Protein AF-A0A246TWU0-F1 (afdb_monomer)

Nearest PDB structures (foldseek):
  4bgz-assembly1_F  TM=2.572E-01  e=3.171E+0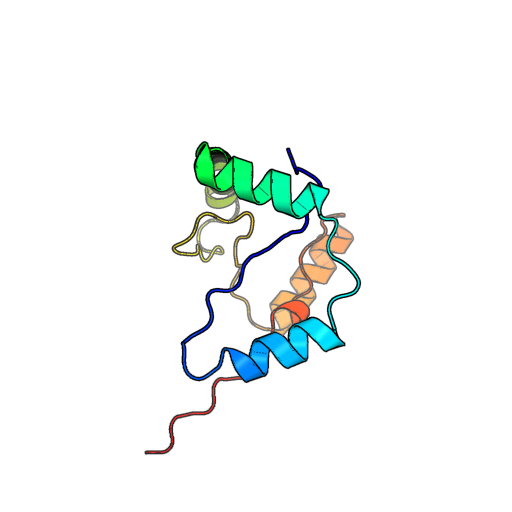0  Influenza A virus (A/turkey/Turkey/1/2005(H5N1))
  4k67-assembly1_B  TM=2.333E-01  e=8.938E+00  Influenza A virus (A/Indonesia/5/2005(H5N1))

Structure (mmCIF, N/CA/C/O backbone):
data_AF-A0A246TWU0-F1
#
_entry.id   AF-A0A246TWU0-F1
#
loop_
_atom_site.group_PDB
_atom_site.id
_atom_site.type_symbol
_atom_site.label_atom_id
_atom_site.label_alt_id
_atom_site.label_comp_id
_atom_site.label_asym_id
_atom_site.label_entity_id
_atom_site.label_seq_id
_atom_site.pdbx_PDB_ins_code
_atom_site.Cartn_x
_atom_site.Cartn_y
_atom_site.Cartn_z
_atom_site.occupancy
_atom_site.B_iso_or_equiv
_atom_site.auth_seq_id
_atom_site.auth_comp_id
_atom_site.auth_asym_id
_atom_site.auth_atom_id
_atom_site.pdbx_PDB_model_num
ATOM 1 N N . MET A 1 1 ? 9.087 11.235 4.447 1.00 40.75 1 MET A N 1
ATOM 2 C CA . MET A 1 1 ? 9.605 12.092 3.358 1.00 40.75 1 MET A CA 1
ATOM 3 C C . MET A 1 1 ? 9.167 11.435 2.060 1.00 40.75 1 MET A C 1
ATOM 5 O O . MET A 1 1 ? 9.682 10.376 1.749 1.00 40.75 1 MET A O 1
ATOM 9 N N . ASN 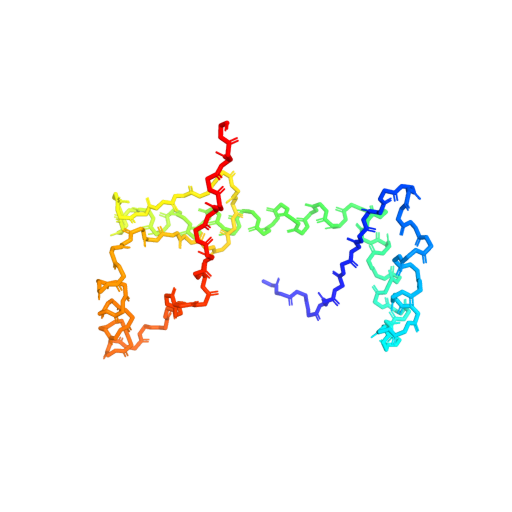A 1 2 ? 8.123 11.942 1.402 1.00 43.34 2 ASN A N 1
ATOM 10 C CA . ASN A 1 2 ? 7.654 11.367 0.140 1.00 43.34 2 ASN A CA 1
ATOM 11 C C . ASN A 1 2 ? 8.316 12.159 -0.993 1.00 43.34 2 ASN A C 1
ATOM 13 O O . ASN A 1 2 ? 7.888 13.294 -1.225 1.00 43.34 2 ASN A O 1
ATOM 17 N N . PRO A 1 3 ? 9.382 11.663 -1.645 1.00 55.19 3 PRO A N 1
ATOM 18 C CA . PRO A 1 3 ? 9.814 12.287 -2.881 1.00 55.19 3 PRO A CA 1
ATOM 19 C C . PRO A 1 3 ? 8.629 12.185 -3.845 1.00 55.19 3 PRO A C 1
ATOM 21 O O . PRO A 1 3 ? 8.158 11.092 -4.130 1.00 55.19 3 PRO A O 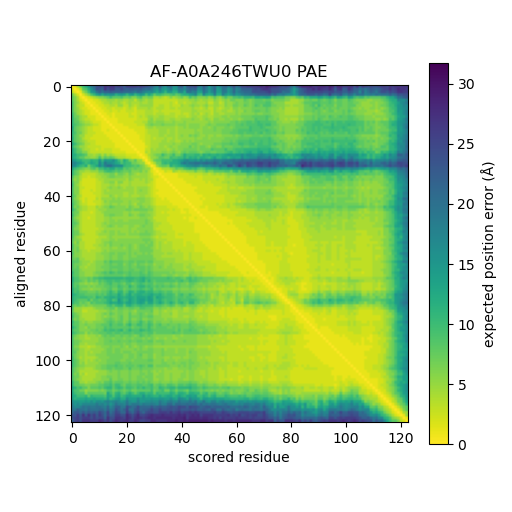1
ATOM 24 N N . ALA A 1 4 ? 8.109 13.317 -4.322 1.00 67.19 4 ALA A N 1
ATOM 25 C CA . ALA A 1 4 ? 6.932 13.391 -5.198 1.00 67.19 4 ALA A CA 1
ATOM 26 C C . ALA A 1 4 ? 7.140 12.746 -6.594 1.00 67.19 4 ALA A C 1
ATOM 28 O O . ALA A 1 4 ? 6.399 13.028 -7.536 1.00 67.19 4 ALA A O 1
ATOM 29 N N . LEU A 1 5 ? 8.155 11.891 -6.732 1.00 77.69 5 LEU A N 1
ATOM 30 C CA . LEU A 1 5 ? 8.533 11.173 -7.929 1.00 77.69 5 LEU A CA 1
ATOM 31 C C . LEU A 1 5 ? 7.645 9.934 -8.081 1.00 77.69 5 LEU A C 1
ATOM 33 O O . LEU A 1 5 ? 7.732 8.986 -7.307 1.00 77.69 5 LEU A O 1
ATOM 37 N N . ARG A 1 6 ? 6.781 9.941 -9.097 1.00 81.62 6 ARG A N 1
ATOM 38 C CA . ARG A 1 6 ? 5.995 8.772 -9.503 1.00 81.62 6 ARG A CA 1
ATOM 39 C C . ARG A 1 6 ? 6.583 8.219 -10.791 1.00 81.62 6 ARG A C 1
ATOM 41 O O . ARG A 1 6 ? 6.209 8.648 -11.877 1.00 81.62 6 ARG A O 1
ATOM 48 N N . ILE A 1 7 ? 7.528 7.303 -10.649 1.00 83.69 7 ILE A N 1
ATOM 49 C CA . ILE A 1 7 ? 8.149 6.568 -11.749 1.00 83.69 7 ILE A CA 1
ATOM 50 C C . ILE A 1 7 ? 8.321 5.111 -11.321 1.00 83.69 7 ILE A C 1
ATOM 52 O O . ILE A 1 7 ? 8.517 4.830 -10.140 1.00 83.69 7 ILE A O 1
ATOM 56 N N . GLY A 1 8 ? 8.207 4.193 -12.272 1.00 83.94 8 GLY A N 1
ATOM 57 C CA . GLY A 1 8 ? 8.453 2.774 -12.066 1.00 83.94 8 GLY A CA 1
ATOM 58 C C . GLY A 1 8 ? 9.004 2.154 -13.340 1.00 83.94 8 GLY A C 1
ATOM 59 O O . GLY A 1 8 ? 8.765 2.666 -14.434 1.00 83.94 8 GLY A O 1
ATOM 60 N N . GLU A 1 9 ? 9.735 1.061 -13.180 1.00 83.19 9 GLU A N 1
ATOM 61 C CA . GLU A 1 9 ? 10.290 0.275 -14.276 1.00 83.19 9 GLU A CA 1
ATOM 62 C C . GLU A 1 9 ? 9.617 -1.102 -14.308 1.00 83.19 9 GLU A C 1
ATOM 64 O O . GLU A 1 9 ? 9.239 -1.650 -13.270 1.00 83.19 9 GLU A O 1
ATOM 69 N N . LEU A 1 10 ? 9.440 -1.652 -15.508 1.00 87.69 10 LEU A N 1
ATOM 70 C CA . LEU A 1 10 ? 8.863 -2.973 -15.723 1.00 87.69 10 LEU A CA 1
ATOM 71 C C . LEU A 1 10 ? 9.889 -3.852 -16.434 1.00 87.69 10 LEU A C 1
ATOM 73 O O . LEU A 1 10 ? 10.253 -3.582 -17.575 1.00 87.69 10 LEU A O 1
ATOM 77 N N . ILE A 1 11 ? 10.297 -4.942 -15.785 1.00 91.06 11 ILE A N 1
ATOM 78 C CA . ILE A 1 11 ? 11.120 -5.975 -16.420 1.00 91.06 11 ILE A CA 1
ATOM 79 C C . ILE A 1 11 ? 10.195 -6.875 -17.243 1.00 91.06 11 ILE A C 1
ATOM 81 O O . ILE A 1 11 ? 9.332 -7.566 -16.695 1.00 91.06 11 ILE A O 1
ATOM 85 N N . VAL A 1 12 ? 10.363 -6.858 -18.565 1.00 93.94 12 VAL A N 1
ATOM 86 C CA . VAL A 1 12 ? 9.497 -7.575 -19.508 1.00 93.94 12 VAL A CA 1
ATOM 87 C C . VAL A 1 12 ? 10.154 -8.899 -19.920 1.00 93.94 12 VAL A C 1
ATOM 89 O O . VAL A 1 12 ? 11.318 -8.904 -20.308 1.00 93.94 12 VAL A O 1
ATOM 92 N N . PRO A 1 13 ? 9.447 -10.044 -19.879 1.00 95.44 13 PRO A N 1
ATOM 93 C CA . PRO A 1 13 ? 9.964 -11.281 -20.461 1.00 95.44 13 PRO A CA 1
ATOM 94 C C . PRO A 1 13 ? 10.156 -11.146 -21.979 1.00 95.44 13 PRO A C 1
ATOM 96 O O . PRO A 1 13 ? 9.276 -10.613 -22.654 1.00 95.44 13 PRO A O 1
ATOM 99 N N . ASN A 1 14 ? 11.236 -11.713 -22.535 1.00 94.75 14 ASN A N 1
ATOM 100 C CA . ASN A 1 14 ? 11.594 -11.610 -23.965 1.00 94.75 14 ASN A CA 1
ATOM 101 C C . ASN A 1 14 ? 10.414 -11.810 -24.936 1.00 94.75 14 ASN A C 1
ATOM 103 O O . ASN A 1 14 ? 10.269 -11.056 -25.895 1.00 94.75 14 ASN A O 1
ATOM 107 N N . ALA A 1 15 ? 9.534 -12.781 -24.667 1.00 96.88 15 ALA A N 1
ATOM 108 C CA . ALA A 1 15 ? 8.374 -13.092 -25.509 1.00 96.88 15 ALA A CA 1
ATOM 109 C C . ALA A 1 15 ? 7.331 -11.958 -25.617 1.00 96.88 15 ALA A C 1
ATOM 111 O O . ALA A 1 15 ? 6.471 -12.001 -26.494 1.00 96.88 15 ALA A O 1
ATOM 112 N N . HIS A 1 16 ? 7.380 -10.961 -24.731 1.00 96.00 16 HIS A N 1
ATOM 113 C CA . HIS A 1 16 ? 6.391 -9.888 -24.630 1.00 96.00 16 HIS A CA 1
ATOM 114 C C . HIS A 1 16 ? 6.944 -8.495 -24.953 1.00 96.00 16 HIS A C 1
ATOM 116 O O . HIS A 1 16 ? 6.164 -7.546 -24.944 1.00 96.00 16 HIS A O 1
ATOM 122 N N . HIS A 1 17 ? 8.236 -8.356 -25.280 1.00 94.62 17 HIS A N 1
ATOM 123 C CA . HIS A 1 17 ? 8.871 -7.052 -25.525 1.00 94.62 17 HIS A CA 1
ATOM 124 C C . HIS A 1 17 ? 8.108 -6.199 -26.540 1.00 94.62 17 HIS A C 1
ATOM 126 O O . HIS A 1 17 ? 7.611 -5.134 -26.190 1.00 94.62 17 HIS A O 1
ATOM 132 N N . THR A 1 18 ? 7.916 -6.703 -27.762 1.00 94.50 18 THR A N 1
ATOM 133 C CA . THR A 1 18 ? 7.236 -5.956 -28.832 1.00 94.50 18 THR A CA 1
ATOM 134 C C . THR A 1 18 ? 5.804 -5.570 -28.457 1.00 94.50 18 THR A C 1
ATOM 136 O O . THR A 1 18 ? 5.335 -4.486 -28.795 1.00 94.50 18 THR A O 1
ATOM 139 N N . ALA A 1 19 ? 5.091 -6.444 -27.740 1.00 93.94 19 ALA A N 1
ATOM 140 C CA . ALA A 1 19 ? 3.730 -6.155 -27.298 1.00 93.94 19 ALA A CA 1
ATOM 141 C C . ALA A 1 19 ? 3.708 -5.018 -26.264 1.00 93.94 19 ALA A C 1
ATOM 143 O O . ALA A 1 19 ? 2.894 -4.104 -26.381 1.00 93.94 19 ALA A O 1
ATOM 144 N N . VAL A 1 20 ? 4.615 -5.050 -25.284 1.00 92.00 20 VAL A N 1
ATOM 145 C CA . VAL A 1 20 ? 4.721 -4.008 -24.256 1.00 92.00 20 VAL A CA 1
ATOM 146 C C . VAL A 1 20 ? 5.196 -2.682 -24.849 1.00 92.00 20 VAL A C 1
ATOM 148 O O . VAL A 1 20 ? 4.614 -1.651 -24.530 1.00 92.00 20 VAL A O 1
ATOM 151 N N . GLU A 1 21 ? 6.182 -2.691 -25.747 1.00 90.00 21 GLU A N 1
ATOM 152 C CA . GLU A 1 21 ? 6.665 -1.488 -26.440 1.00 90.00 21 GLU A CA 1
ATOM 153 C C . GLU A 1 21 ? 5.544 -0.781 -27.207 1.00 90.00 21 GLU A C 1
ATOM 155 O O . GLU A 1 21 ? 5.369 0.429 -27.069 1.00 90.00 21 GLU A O 1
ATOM 160 N N . ASN A 1 22 ? 4.731 -1.536 -27.954 1.00 90.00 22 ASN A N 1
ATOM 161 C CA . ASN A 1 22 ? 3.589 -0.983 -28.682 1.00 90.00 22 ASN A CA 1
ATOM 162 C C . ASN A 1 22 ? 2.556 -0.352 -27.739 1.00 90.00 22 ASN A C 1
ATOM 164 O O . ASN A 1 22 ? 2.042 0.733 -28.019 1.00 90.00 22 ASN A O 1
ATOM 168 N N . VAL A 1 23 ? 2.265 -1.006 -26.609 1.00 90.50 23 VAL A N 1
ATOM 169 C CA . VAL A 1 23 ? 1.364 -0.452 -25.591 1.00 90.50 23 VAL A CA 1
ATOM 170 C C . VAL A 1 23 ? 1.949 0.841 -25.031 1.00 90.50 23 VAL A C 1
ATOM 172 O O . VAL A 1 23 ? 1.277 1.866 -25.088 1.00 90.50 23 VAL A O 1
ATOM 175 N N . LEU A 1 24 ? 3.209 0.832 -24.588 1.00 85.94 24 LEU A N 1
ATOM 176 C CA . LEU A 1 24 ? 3.880 2.009 -24.032 1.00 85.94 24 LEU A CA 1
ATOM 177 C C . LEU A 1 24 ? 3.890 3.182 -25.017 1.00 85.94 24 LEU A C 1
ATOM 179 O O . LEU A 1 24 ? 3.525 4.288 -24.627 1.00 85.94 24 LEU A O 1
ATOM 183 N N . ALA A 1 25 ? 4.212 2.948 -26.292 1.00 83.62 25 ALA A N 1
ATOM 184 C CA . ALA A 1 25 ? 4.190 3.981 -27.328 1.00 83.62 25 ALA A CA 1
ATOM 185 C C . ALA A 1 25 ? 2.789 4.585 -27.549 1.00 83.62 25 ALA A C 1
ATOM 187 O O . ALA A 1 25 ? 2.674 5.748 -27.931 1.00 83.62 25 ALA A O 1
ATOM 188 N N . SER A 1 26 ? 1.727 3.812 -27.300 1.00 84.75 26 SER A N 1
ATOM 189 C CA . SER A 1 26 ? 0.335 4.253 -27.464 1.00 84.75 26 SER A CA 1
ATOM 190 C C . SER A 1 26 ? -0.283 4.892 -26.213 1.00 84.75 26 SER A C 1
ATOM 192 O O . SER A 1 26 ? -1.203 5.698 -26.340 1.00 84.75 26 SER A O 1
ATOM 194 N N . THR A 1 27 ? 0.197 4.549 -25.010 1.00 81.19 27 THR A N 1
ATOM 195 C CA . THR A 1 27 ? -0.424 4.960 -23.737 1.00 81.19 27 THR A CA 1
ATOM 196 C C . THR A 1 27 ? 0.417 5.920 -22.905 1.00 81.19 27 THR A C 1
ATOM 198 O O . THR A 1 27 ? -0.132 6.639 -22.069 1.00 81.19 27 THR A O 1
ATOM 201 N N . ALA A 1 28 ? 1.741 5.929 -23.069 1.00 71.81 28 ALA A N 1
ATOM 202 C CA . ALA A 1 28 ? 2.616 6.778 -22.274 1.00 71.81 28 ALA A CA 1
ATOM 203 C C . ALA A 1 28 ? 2.657 8.191 -22.869 1.00 71.81 28 ALA A C 1
ATOM 205 O O . ALA A 1 28 ? 3.399 8.481 -23.805 1.00 71.81 28 ALA A O 1
ATOM 206 N N . LEU A 1 29 ? 1.866 9.103 -22.301 1.00 62.00 29 LEU A N 1
ATOM 207 C CA . LEU A 1 29 ? 2.097 10.533 -22.487 1.00 62.00 29 LEU A CA 1
ATOM 208 C C . LEU A 1 29 ? 3.436 10.869 -21.820 1.00 62.00 29 LEU A C 1
ATOM 210 O O . LEU A 1 29 ? 3.595 10.621 -20.628 1.00 62.00 29 LEU A O 1
ATOM 214 N N . MET A 1 30 ? 4.389 11.347 -22.626 1.00 67.56 30 MET A N 1
ATOM 215 C CA . MET A 1 30 ? 5.798 11.620 -22.304 1.00 67.56 30 MET A CA 1
ATOM 216 C C . MET A 1 30 ? 6.149 11.607 -20.808 1.00 67.56 30 MET A C 1
ATOM 218 O O . MET A 1 30 ? 5.866 12.556 -20.074 1.00 67.56 30 MET A O 1
ATOM 222 N N . ILE A 1 31 ? 6.841 10.551 -20.374 1.00 73.12 31 ILE A N 1
ATOM 223 C CA . ILE A 1 31 ? 7.537 10.560 -19.087 1.00 73.12 31 ILE A CA 1
ATOM 224 C C . ILE A 1 31 ? 8.596 11.664 -19.160 1.00 73.12 31 ILE A C 1
ATOM 226 O O . ILE A 1 31 ? 9.337 11.757 -20.138 1.00 73.12 31 ILE A O 1
ATOM 230 N N . SER A 1 32 ? 8.659 12.516 -18.137 1.00 85.19 32 SER A N 1
ATOM 231 C CA . SER A 1 32 ? 9.672 13.568 -18.044 1.00 85.19 32 SER A CA 1
ATOM 232 C C . SER A 1 32 ? 11.079 12.955 -18.145 1.00 85.19 32 SER A C 1
ATOM 234 O O . SER A 1 32 ? 11.445 12.174 -17.261 1.00 85.19 32 SER A O 1
ATOM 236 N N . PRO A 1 33 ? 11.901 13.323 -19.151 1.00 86.19 33 PRO A N 1
ATOM 237 C CA . PRO A 1 33 ? 13.272 12.821 -19.269 1.00 86.19 33 PRO A CA 1
ATOM 238 C C . PRO A 1 33 ? 14.109 13.106 -18.018 1.00 86.19 33 PRO A C 1
ATOM 240 O O . PRO A 1 33 ? 14.970 12.318 -17.644 1.00 86.19 33 PRO A O 1
ATOM 243 N N . PHE A 1 34 ? 13.807 14.207 -17.325 1.00 88.38 34 PHE A N 1
ATOM 244 C CA . PHE A 1 34 ? 14.425 14.547 -16.049 1.00 88.38 34 PHE A CA 1
ATOM 245 C C . PHE A 1 34 ? 14.094 13.522 -14.952 1.00 88.38 34 PHE A C 1
ATOM 247 O O . PHE A 1 34 ? 14.979 13.090 -14.223 1.00 88.38 34 PHE A O 1
ATOM 254 N N . THR A 1 35 ? 12.835 13.091 -14.851 1.00 88.38 35 THR A N 1
ATOM 255 C CA . THR A 1 35 ? 12.408 12.056 -13.895 1.00 88.38 35 THR A CA 1
ATOM 256 C C . THR A 1 35 ? 13.077 10.713 -14.192 1.00 88.38 35 THR A C 1
ATOM 258 O O . THR A 1 35 ? 13.493 10.038 -13.252 1.00 88.38 35 THR A O 1
ATOM 261 N N . CYS A 1 36 ? 13.249 10.361 -15.471 1.00 88.88 36 CYS A N 1
ATOM 262 C CA . CYS A 1 36 ? 14.017 9.179 -15.866 1.00 88.88 36 CYS A CA 1
ATOM 263 C C . CYS A 1 36 ? 15.484 9.281 -15.435 1.00 88.88 36 CYS A C 1
ATOM 265 O O . CYS A 1 36 ? 15.988 8.356 -14.809 1.00 88.88 36 CYS A O 1
ATOM 267 N N . ALA A 1 37 ? 16.142 10.413 -15.702 1.00 91.38 37 ALA A N 1
ATOM 268 C CA . ALA A 1 37 ? 17.549 10.606 -15.351 1.00 91.38 37 ALA A CA 1
ATOM 269 C C . ALA A 1 37 ? 17.788 10.543 -13.832 1.00 91.38 37 ALA A C 1
ATOM 271 O O . ALA A 1 37 ? 18.787 9.992 -13.379 1.00 91.38 37 ALA A O 1
ATOM 272 N N . VAL A 1 38 ? 16.853 11.067 -13.030 1.00 91.44 38 VAL A N 1
ATOM 273 C CA . VAL A 1 38 ? 16.907 10.951 -11.564 1.00 91.44 38 VAL A CA 1
ATOM 274 C C . VAL A 1 38 ? 16.795 9.493 -11.120 1.00 91.44 38 VAL A C 1
ATOM 276 O O . VAL A 1 38 ? 17.579 9.069 -10.276 1.00 91.44 38 VAL A O 1
ATOM 279 N N . LEU A 1 39 ? 15.850 8.725 -11.678 1.00 90.06 39 LEU A N 1
ATOM 280 C CA . LEU A 1 39 ? 15.712 7.303 -11.350 1.00 90.06 39 LEU A CA 1
ATOM 281 C C . LEU A 1 39 ? 16.975 6.521 -11.728 1.00 90.06 39 LEU A C 1
ATOM 283 O O . LEU A 1 39 ? 17.473 5.753 -10.913 1.00 90.06 39 LEU A O 1
ATOM 287 N N . GLU A 1 40 ? 17.499 6.738 -12.934 1.00 91.12 40 GLU A N 1
ATOM 288 C CA . GLU A 1 40 ? 18.723 6.089 -13.406 1.00 91.12 40 GLU A CA 1
ATOM 289 C C . GLU A 1 40 ? 19.901 6.397 -12.478 1.00 91.12 40 GLU A C 1
ATOM 291 O O . GLU A 1 40 ? 20.586 5.481 -12.026 1.00 91.12 40 GLU A O 1
ATOM 2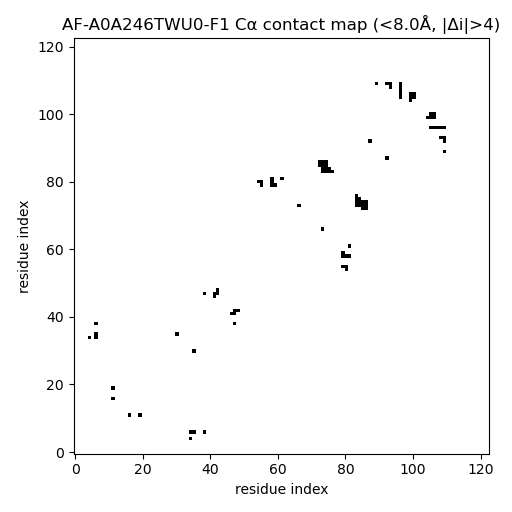96 N N . GLN A 1 41 ? 20.087 7.668 -12.107 1.00 93.38 41 GLN A N 1
ATOM 297 C CA . GLN A 1 41 ? 21.129 8.043 -11.159 1.00 93.38 41 GLN A CA 1
ATOM 298 C C . GLN A 1 41 ? 20.933 7.348 -9.807 1.00 93.38 41 GLN A C 1
ATOM 300 O O . GLN A 1 41 ? 21.899 6.812 -9.277 1.00 93.38 41 GLN A O 1
ATOM 305 N N . TRP A 1 42 ? 19.702 7.296 -9.283 1.00 92.56 42 TRP A N 1
ATOM 306 C CA . TRP A 1 42 ? 19.403 6.642 -8.004 1.00 92.56 42 TRP A CA 1
ATOM 307 C C . TRP A 1 42 ? 19.667 5.136 -8.000 1.00 92.56 42 TRP A C 1
ATOM 309 O O . TRP A 1 42 ? 19.992 4.573 -6.955 1.00 92.56 42 TRP A O 1
ATOM 319 N N . LEU A 1 43 ? 19.482 4.477 -9.143 1.00 91.06 43 LEU A N 1
ATOM 320 C CA . LEU A 1 43 ? 19.809 3.063 -9.312 1.00 91.06 43 LEU A CA 1
ATOM 321 C C . LEU A 1 43 ? 21.326 2.855 -9.399 1.00 91.06 43 LEU A C 1
ATOM 323 O O . LEU A 1 43 ? 21.849 1.897 -8.838 1.00 91.06 43 LEU A O 1
ATOM 327 N N . LEU A 1 44 ? 22.044 3.760 -10.070 1.00 94.50 44 LEU A N 1
ATOM 328 C CA . LEU A 1 44 ? 23.498 3.678 -10.228 1.00 94.50 44 LEU A CA 1
ATOM 329 C C . LEU A 1 44 ? 24.266 4.023 -8.942 1.00 94.50 44 LEU A C 1
ATOM 331 O O . LEU A 1 44 ? 25.300 3.416 -8.669 1.00 94.50 44 LEU A O 1
ATOM 335 N N . ASP A 1 45 ? 23.790 4.997 -8.165 1.00 95.25 45 ASP A N 1
ATOM 336 C CA . ASP A 1 45 ? 24.457 5.490 -6.953 1.00 95.25 45 ASP A CA 1
ATOM 337 C C . ASP A 1 45 ? 24.010 4.777 -5.658 1.00 95.25 45 ASP A C 1
ATOM 339 O O . ASP A 1 45 ? 24.573 5.020 -4.586 1.00 95.25 45 ASP A O 1
ATOM 343 N N . GLY A 1 46 ? 23.032 3.867 -5.745 1.00 93.88 46 GLY A N 1
ATOM 344 C CA . GLY A 1 46 ? 22.493 3.112 -4.610 1.00 93.88 46 GLY A CA 1
ATOM 345 C C . GLY A 1 46 ? 21.500 3.896 -3.736 1.00 93.88 46 GLY A C 1
ATOM 346 O O . GLY A 1 46 ? 21.147 3.471 -2.623 1.00 93.88 46 GLY A O 1
ATOM 347 N N . MET A 1 47 ? 21.055 5.073 -4.185 1.00 92.69 47 MET A N 1
ATOM 348 C CA . MET A 1 47 ? 20.041 5.864 -3.493 1.00 92.69 47 MET A CA 1
ATOM 349 C C . MET A 1 47 ? 18.697 5.135 -3.450 1.00 92.69 47 MET A C 1
ATOM 351 O O . MET A 1 47 ? 18.000 5.219 -2.437 1.00 92.69 47 MET A O 1
ATOM 355 N N . ALA A 1 48 ? 18.341 4.376 -4.490 1.00 89.62 48 ALA A N 1
ATOM 356 C CA . ALA A 1 48 ? 17.109 3.589 -4.518 1.00 89.62 48 ALA A CA 1
ATOM 357 C C . ALA A 1 48 ? 17.041 2.593 -3.342 1.00 89.62 48 ALA A C 1
ATOM 359 O O . ALA A 1 48 ? 16.045 2.544 -2.614 1.00 89.62 48 ALA A O 1
ATOM 360 N N . GLU A 1 49 ? 18.124 1.861 -3.078 1.00 92.06 49 GLU A N 1
ATOM 361 C CA . GLU A 1 49 ? 18.249 0.939 -1.946 1.00 92.06 49 GLU A CA 1
ATOM 362 C C . GLU A 1 49 ? 18.224 1.681 -0.609 1.00 92.06 49 GLU A C 1
ATOM 364 O O . GLU A 1 49 ? 17.635 1.200 0.363 1.00 92.06 49 GLU A O 1
ATOM 369 N N . THR A 1 50 ? 18.857 2.853 -0.545 1.00 93.38 50 THR A N 1
ATOM 370 C CA . THR A 1 50 ? 18.884 3.693 0.659 1.00 93.38 50 THR A CA 1
ATOM 371 C C . THR A 1 50 ? 17.481 4.182 1.020 1.00 93.38 50 THR A C 1
ATOM 373 O O . THR A 1 50 ? 17.055 4.046 2.171 1.00 93.38 50 THR A O 1
ATOM 376 N N . ILE A 1 51 ? 16.728 4.679 0.035 1.00 89.62 51 ILE A N 1
ATOM 377 C CA . ILE A 1 51 ? 15.327 5.083 0.192 1.00 89.62 51 ILE A CA 1
ATOM 378 C C . ILE A 1 51 ? 14.480 3.879 0.608 1.00 89.62 51 ILE A C 1
ATOM 380 O O . ILE A 1 51 ? 13.702 3.985 1.553 1.00 89.62 51 ILE A O 1
ATOM 384 N N . ASN A 1 52 ? 14.657 2.724 -0.038 1.00 89.56 52 ASN A N 1
ATOM 385 C CA . ASN A 1 52 ? 13.915 1.509 0.295 1.00 89.56 52 ASN A CA 1
ATOM 386 C C . ASN A 1 52 ? 14.150 1.088 1.758 1.00 89.56 52 ASN A C 1
ATOM 388 O O . ASN A 1 52 ? 13.196 0.876 2.505 1.00 89.56 52 ASN A O 1
ATOM 392 N N . LYS A 1 53 ? 15.407 1.070 2.220 1.00 91.88 53 LYS A N 1
ATOM 393 C CA . LYS A 1 53 ? 15.740 0.791 3.628 1.00 91.88 53 LYS A CA 1
ATOM 394 C C . LYS A 1 53 ? 15.099 1.795 4.583 1.00 91.88 53 LYS A C 1
ATOM 396 O O . LYS A 1 53 ? 14.574 1.388 5.616 1.00 91.88 53 LYS A O 1
ATOM 401 N N . ALA A 1 54 ? 15.117 3.086 4.249 1.00 91.50 54 ALA A N 1
ATOM 402 C CA . ALA A 1 54 ? 14.479 4.118 5.064 1.00 91.50 54 ALA A CA 1
ATOM 403 C C . ALA A 1 54 ? 12.952 3.929 5.146 1.00 91.50 54 ALA A C 1
ATOM 405 O O . ALA A 1 54 ? 12.376 4.051 6.226 1.00 91.50 54 ALA A O 1
ATOM 406 N N . VAL A 1 55 ? 12.306 3.571 4.032 1.00 89.56 55 VAL A N 1
ATOM 407 C CA . VAL A 1 55 ? 10.872 3.241 3.979 1.00 89.56 55 VAL A CA 1
ATOM 408 C C . VAL A 1 55 ? 10.554 2.037 4.864 1.00 89.56 55 VAL A C 1
ATOM 410 O O . VAL A 1 55 ? 9.648 2.120 5.692 1.00 89.56 55 VAL A O 1
ATOM 413 N N . GLN A 1 56 ? 11.331 0.955 4.759 1.00 91.56 56 GLN A N 1
ATOM 414 C CA . GLN A 1 56 ? 11.153 -0.235 5.596 1.00 91.56 56 GLN A CA 1
ATOM 415 C C . GLN A 1 56 ? 11.349 0.070 7.086 1.00 91.56 56 GLN A C 1
ATOM 417 O O . GLN A 1 56 ? 10.570 -0.387 7.917 1.00 91.56 56 GLN A O 1
ATOM 422 N N . GLN A 1 57 ? 12.368 0.858 7.440 1.00 93.31 57 GLN A N 1
ATOM 423 C CA . GLN A 1 57 ? 12.612 1.280 8.823 1.00 93.31 57 GLN A CA 1
ATOM 424 C C . GLN A 1 57 ? 11.419 2.060 9.389 1.00 93.31 57 GLN A C 1
ATOM 426 O O . GLN A 1 57 ? 10.994 1.805 10.514 1.00 93.31 57 GLN A O 1
ATOM 431 N N . GLU A 1 58 ? 10.842 2.974 8.608 1.00 93.88 58 GLU A N 1
ATOM 432 C CA . GLU A 1 58 ? 9.662 3.731 9.030 1.00 93.88 58 GLU A CA 1
ATOM 433 C C . GLU A 1 58 ? 8.419 2.840 9.164 1.00 93.88 58 GLU A C 1
ATOM 435 O O . GLU A 1 58 ? 7.685 2.945 10.145 1.00 93.88 58 GLU A O 1
ATOM 440 N N . ALA A 1 59 ? 8.210 1.906 8.233 1.00 92.94 59 ALA A N 1
ATOM 441 C CA . ALA A 1 59 ? 7.138 0.918 8.330 1.00 92.94 59 ALA A CA 1
ATOM 442 C C . ALA A 1 59 ? 7.245 0.078 9.616 1.00 92.94 59 ALA A C 1
ATOM 444 O O . ALA A 1 59 ? 6.263 -0.077 10.343 1.00 92.94 59 ALA A O 1
ATOM 445 N N . LEU A 1 60 ? 8.451 -0.394 9.957 1.00 93.38 60 LEU A N 1
ATOM 446 C CA . LEU A 1 60 ? 8.701 -1.147 11.190 1.00 93.38 60 LEU A CA 1
ATOM 447 C C . LEU A 1 60 ? 8.408 -0.323 12.451 1.00 93.38 60 LEU A C 1
ATOM 449 O O . LEU A 1 60 ? 7.871 -0.859 13.422 1.00 93.38 60 LEU A O 1
ATOM 453 N N . ARG A 1 61 ? 8.707 0.982 12.443 1.00 94.06 61 ARG A N 1
ATOM 454 C CA . ARG A 1 61 ? 8.333 1.890 13.541 1.00 94.06 61 ARG A CA 1
ATOM 455 C C . ARG A 1 61 ? 6.818 2.015 13.667 1.00 94.06 61 ARG A C 1
ATOM 457 O O . ARG A 1 61 ? 6.305 1.963 14.781 1.00 94.06 61 ARG A O 1
ATOM 464 N N . GLY A 1 62 ? 6.103 2.115 12.547 1.00 91.94 62 GLY A N 1
ATOM 465 C CA . GLY A 1 62 ? 4.640 2.080 12.527 1.00 91.94 62 GLY A CA 1
ATOM 466 C C . GLY A 1 62 ? 4.083 0.783 13.121 1.00 91.94 62 GLY A C 1
ATOM 467 O O . GLY A 1 62 ? 3.189 0.821 13.965 1.00 91.94 62 GLY A O 1
ATOM 468 N N . TYR A 1 63 ? 4.660 -0.366 12.765 1.00 92.56 63 TYR A N 1
ATOM 469 C CA . TYR A 1 63 ? 4.263 -1.661 13.324 1.00 92.56 63 TYR A CA 1
ATOM 470 C C . TYR A 1 63 ? 4.527 -1.761 14.829 1.00 92.56 63 TYR A C 1
ATOM 472 O O . TYR A 1 63 ? 3.675 -2.260 15.559 1.00 92.56 63 TYR A O 1
ATOM 480 N N . ALA A 1 64 ? 5.653 -1.237 15.322 1.00 92.88 64 ALA A N 1
ATOM 481 C CA . ALA A 1 64 ? 5.955 -1.218 16.754 1.00 92.88 64 ALA A CA 1
ATOM 482 C C . ALA A 1 64 ? 4.910 -0.438 17.576 1.00 92.88 64 ALA A C 1
ATOM 484 O O . ALA A 1 64 ? 4.705 -0.742 18.750 1.00 92.88 64 ALA A O 1
ATOM 485 N N . LEU A 1 65 ? 4.228 0.533 16.959 1.00 93.06 65 LEU A N 1
ATOM 486 C CA . LEU A 1 65 ? 3.122 1.275 17.567 1.00 93.06 65 LEU A CA 1
ATOM 487 C C . LEU A 1 65 ? 1.775 0.554 17.404 1.00 93.06 65 LEU A C 1
ATOM 489 O O . LEU A 1 65 ? 0.977 0.516 18.338 1.00 93.06 65 LEU A O 1
ATOM 493 N N . ALA A 1 66 ? 1.514 -0.020 16.228 1.00 92.31 66 ALA A N 1
ATOM 494 C CA . ALA A 1 66 ? 0.226 -0.624 15.893 1.00 92.31 66 ALA A CA 1
ATOM 495 C C . ALA A 1 66 ? 0.021 -2.011 16.526 1.00 92.31 66 ALA A C 1
ATOM 497 O O . ALA A 1 66 ? -1.065 -2.301 17.029 1.00 92.31 66 ALA A O 1
ATOM 498 N N . CYS A 1 67 ? 1.049 -2.865 16.528 1.00 92.50 67 CYS A N 1
ATOM 499 C CA . CYS A 1 67 ? 0.947 -4.249 16.998 1.00 92.50 67 CYS A CA 1
ATOM 500 C C . CYS A 1 67 ? 0.507 -4.362 18.469 1.00 92.50 67 CYS A C 1
ATOM 502 O O . CYS A 1 67 ? -0.388 -5.162 18.739 1.00 92.50 67 CYS A O 1
ATOM 504 N N . PRO A 1 68 ? 1.038 -3.569 19.425 1.00 94.81 68 PRO A N 1
ATOM 505 C CA . PRO A 1 68 ? 0.564 -3.618 20.809 1.00 94.81 68 PRO A CA 1
ATOM 506 C C . PRO A 1 68 ? -0.898 -3.182 20.973 1.00 94.81 68 PRO A C 1
ATOM 508 O O . PRO A 1 68 ? -1.591 -3.701 21.842 1.00 94.81 68 PRO A O 1
ATOM 511 N N . ALA A 1 69 ? -1.367 -2.237 20.150 1.00 93.19 69 ALA A N 1
ATOM 512 C CA . ALA A 1 69 ? -2.720 -1.690 20.244 1.00 93.19 69 ALA A CA 1
ATOM 513 C C . ALA A 1 69 ? -3.777 -2.600 19.600 1.00 93.19 69 ALA A C 1
ATOM 515 O O . ALA A 1 69 ? -4.885 -2.723 20.115 1.00 93.19 69 ALA A O 1
ATOM 516 N N . LEU A 1 70 ? -3.442 -3.227 18.471 1.00 92.38 70 LEU A N 1
ATOM 517 C CA . LEU A 1 70 ? -4.379 -4.028 17.679 1.00 92.38 70 LEU A CA 1
ATOM 518 C C . LEU A 1 70 ? -4.251 -5.538 17.943 1.00 92.38 70 LEU A C 1
ATOM 520 O O . LEU A 1 70 ? -5.178 -6.294 17.656 1.00 92.38 70 LEU A O 1
ATOM 524 N N . GLY A 1 71 ? -3.141 -5.984 18.535 1.00 93.12 71 GLY A N 1
ATOM 525 C CA . GLY A 1 71 ? -2.951 -7.357 18.994 1.00 93.12 71 GLY A CA 1
ATOM 526 C C . GLY A 1 71 ? -3.193 -8.398 17.899 1.00 93.12 71 GLY A C 1
ATOM 527 O O . GLY A 1 71 ? -2.716 -8.267 16.773 1.00 93.12 71 GLY A O 1
ATOM 528 N N . SER A 1 72 ? -3.965 -9.437 18.229 1.00 90.94 72 SER A N 1
ATOM 529 C CA . SER A 1 72 ? -4.294 -10.541 17.316 1.00 90.94 72 SER A CA 1
ATOM 530 C C . SER A 1 72 ? -5.260 -10.168 16.188 1.00 90.94 72 SER A C 1
ATOM 532 O O . SER A 1 72 ? -5.536 -11.008 15.334 1.00 90.94 72 SER A O 1
ATOM 534 N N . ALA A 1 73 ? -5.781 -8.936 16.164 1.00 92.25 73 ALA A N 1
ATOM 535 C CA . ALA A 1 73 ? -6.632 -8.472 15.076 1.00 92.25 73 ALA A CA 1
ATOM 536 C C . ALA A 1 73 ? -5.833 -8.130 13.809 1.00 92.25 73 ALA A C 1
ATOM 538 O O . ALA A 1 73 ? -6.431 -8.030 12.744 1.00 92.25 73 ALA A O 1
ATOM 539 N N . ILE A 1 74 ? -4.511 -7.943 13.899 1.00 92.56 74 ILE A N 1
ATOM 540 C CA . ILE A 1 74 ? -3.652 -7.672 12.740 1.00 92.56 74 ILE A CA 1
ATOM 541 C C . ILE A 1 74 ? -3.198 -8.969 12.067 1.00 92.56 74 ILE A C 1
ATOM 543 O O . ILE A 1 74 ? -2.692 -9.888 12.708 1.00 92.56 74 ILE A O 1
ATOM 547 N N . LEU A 1 75 ? -3.252 -8.965 10.737 1.00 89.50 75 LEU A N 1
ATOM 548 C CA . LEU A 1 75 ? -2.463 -9.816 9.860 1.00 89.50 75 LEU A CA 1
ATOM 549 C C . LEU A 1 75 ? -1.304 -8.993 9.275 1.00 89.50 75 LEU A C 1
ATOM 551 O O . LEU A 1 75 ? -1.520 -8.027 8.535 1.00 89.50 75 LEU A O 1
ATOM 555 N N . LEU A 1 76 ? -0.074 -9.384 9.611 1.00 85.88 76 LEU A N 1
ATOM 556 C CA . LEU A 1 76 ? 1.139 -8.796 9.044 1.00 85.88 76 LEU A CA 1
ATOM 557 C C . LEU A 1 76 ? 1.492 -9.480 7.720 1.00 85.88 76 LEU A C 1
ATOM 559 O O . LEU A 1 76 ? 1.324 -10.688 7.567 1.00 85.88 76 LEU A O 1
ATOM 563 N N . SER A 1 77 ? 1.985 -8.687 6.773 1.00 82.31 77 SER A N 1
ATOM 564 C CA . SER A 1 77 ? 2.613 -9.189 5.551 1.00 82.31 77 SER A CA 1
ATOM 565 C C . SER A 1 77 ? 4.067 -9.571 5.831 1.00 82.31 77 SER A C 1
ATOM 567 O O . SER A 1 77 ? 4.711 -8.950 6.679 1.00 82.31 77 SER A O 1
ATOM 569 N N . ASP A 1 78 ? 4.610 -10.509 5.054 1.00 82.44 78 ASP A N 1
ATOM 570 C CA . ASP A 1 78 ? 6.050 -10.812 5.031 1.00 82.44 78 ASP A CA 1
ATOM 571 C C . ASP A 1 78 ? 6.893 -9.603 4.572 1.00 82.44 78 ASP A C 1
ATOM 573 O O . ASP A 1 78 ? 8.110 -9.575 4.744 1.00 82.44 78 ASP A O 1
ATOM 577 N N . TYR A 1 79 ? 6.245 -8.582 3.998 1.00 80.69 79 TYR A N 1
ATOM 578 C CA . TYR A 1 79 ? 6.853 -7.316 3.603 1.00 80.69 79 TYR A CA 1
ATOM 579 C C . TYR A 1 79 ? 6.493 -6.162 4.560 1.00 80.69 79 TYR A C 1
ATOM 581 O O . TYR A 1 79 ? 5.328 -5.953 4.916 1.00 80.69 79 TYR A O 1
ATOM 589 N N . SER A 1 80 ? 7.492 -5.350 4.922 1.00 82.31 80 SER A N 1
ATOM 590 C CA . SER A 1 80 ? 7.360 -4.143 5.751 1.00 82.31 80 SER A CA 1
ATOM 591 C C . SER A 1 80 ? 6.880 -2.936 4.932 1.00 82.31 80 SER A C 1
ATOM 593 O O . SER A 1 80 ? 7.647 -2.050 4.561 1.00 82.31 80 SER A O 1
ATOM 595 N N . GLY A 1 81 ? 5.578 -2.910 4.645 1.00 84.88 81 GLY A N 1
ATOM 596 C CA . GLY A 1 81 ? 4.889 -1.764 4.048 1.00 84.88 81 GLY A CA 1
ATOM 597 C C . GLY A 1 81 ? 4.202 -0.868 5.084 1.00 84.88 81 GLY A C 1
ATOM 598 O O . GLY A 1 81 ? 4.169 -1.161 6.273 1.00 84.88 81 GLY A O 1
ATOM 599 N N . TYR A 1 82 ? 3.585 0.222 4.628 1.00 88.12 82 TYR A N 1
ATOM 600 C CA . TYR A 1 82 ? 2.844 1.146 5.502 1.00 88.12 82 TYR A CA 1
ATOM 601 C C . TYR A 1 82 ? 1.436 0.670 5.893 1.00 88.12 82 TYR A C 1
ATOM 603 O O . TYR A 1 82 ? 0.700 1.399 6.554 1.00 88.12 82 TYR A O 1
ATOM 611 N N . HIS A 1 83 ? 1.037 -0.529 5.471 1.00 89.62 83 HIS A N 1
ATOM 612 C CA . HIS A 1 83 ? -0.319 -1.033 5.646 1.00 89.62 83 HIS A CA 1
ATOM 613 C C . HIS A 1 83 ? -0.320 -2.301 6.492 1.00 89.62 83 HIS A C 1
ATO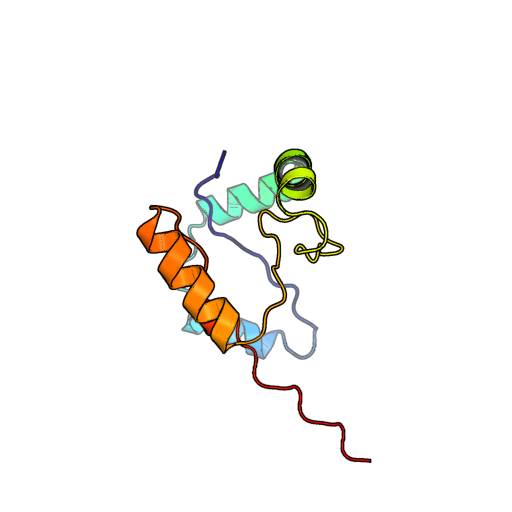M 615 O O . HIS A 1 83 ? 0.482 -3.205 6.271 1.00 89.62 83 HIS A O 1
ATOM 621 N N . VAL A 1 84 ? -1.278 -2.379 7.411 1.00 91.25 84 VAL A N 1
ATOM 622 C CA . VAL A 1 84 ? -1.635 -3.604 8.131 1.00 91.25 84 VAL A CA 1
ATOM 623 C C . VAL A 1 84 ? -3.023 -4.046 7.695 1.00 91.25 84 VAL A C 1
ATOM 625 O O . VAL A 1 84 ? -3.857 -3.218 7.322 1.00 91.25 84 VAL A O 1
ATOM 628 N N . TRP A 1 85 ? -3.277 -5.348 7.749 1.00 90.88 85 TRP A N 1
ATOM 629 C CA . TRP A 1 85 ? -4.572 -5.911 7.390 1.00 90.88 85 TRP A CA 1
ATOM 630 C C . TRP A 1 85 ? -5.320 -6.336 8.643 1.00 90.88 85 TRP A C 1
ATOM 632 O O . TRP A 1 85 ? -4.736 -6.940 9.536 1.00 90.88 85 TRP A O 1
ATOM 642 N N . LEU A 1 86 ? -6.616 -6.047 8.696 1.00 92.38 86 LEU A N 1
ATOM 643 C CA . LEU A 1 86 ? -7.509 -6.539 9.739 1.00 92.38 86 LEU A CA 1
ATOM 644 C C . LEU A 1 86 ? -8.492 -7.519 9.083 1.00 92.38 86 LEU A C 1
ATOM 646 O O . LEU A 1 86 ? -9.429 -7.076 8.413 1.00 92.38 86 LEU A O 1
ATOM 650 N N . PRO A 1 87 ? -8.269 -8.841 9.176 1.00 90.56 87 PRO A N 1
ATOM 651 C CA . PRO A 1 87 ? -9.163 -9.817 8.579 1.00 90.56 87 PRO A CA 1
ATOM 652 C C . PRO A 1 87 ? -10.502 -9.806 9.323 1.00 90.56 87 PRO A C 1
ATOM 654 O O . PRO A 1 87 ? -10.577 -10.069 10.521 1.00 90.56 87 PRO A O 1
ATOM 657 N N . MET A 1 88 ? -11.571 -9.499 8.594 1.00 91.00 88 MET A N 1
ATOM 658 C CA . MET A 1 88 ? -12.925 -9.377 9.129 1.00 91.00 88 MET A CA 1
ATOM 659 C C . MET A 1 88 ? -13.934 -9.990 8.162 1.00 91.00 88 MET A C 1
ATOM 661 O O . MET A 1 88 ? -13.706 -10.046 6.950 1.00 91.00 88 MET A O 1
ATOM 665 N N . GLN A 1 89 ? -15.088 -10.408 8.684 1.00 91.62 89 GLN A N 1
ATOM 666 C CA . GLN A 1 89 ? -16.237 -10.692 7.830 1.00 91.62 89 GLN A CA 1
ATOM 667 C C . GLN A 1 89 ? -16.694 -9.400 7.151 1.00 91.62 89 GLN A C 1
ATOM 669 O O . GLN A 1 89 ? -16.587 -8.313 7.717 1.00 91.62 89 GLN A O 1
ATOM 674 N N . ARG A 1 90 ? -17.237 -9.503 5.933 1.00 89.00 90 ARG A N 1
ATOM 675 C CA . ARG A 1 90 ? -17.588 -8.321 5.125 1.00 89.00 90 ARG A CA 1
ATOM 676 C C . ARG A 1 90 ? -18.514 -7.348 5.866 1.00 89.00 90 ARG A C 1
ATOM 678 O O . ARG A 1 90 ? -18.303 -6.144 5.785 1.00 89.00 90 ARG A O 1
ATOM 685 N N . GLY A 1 91 ? -19.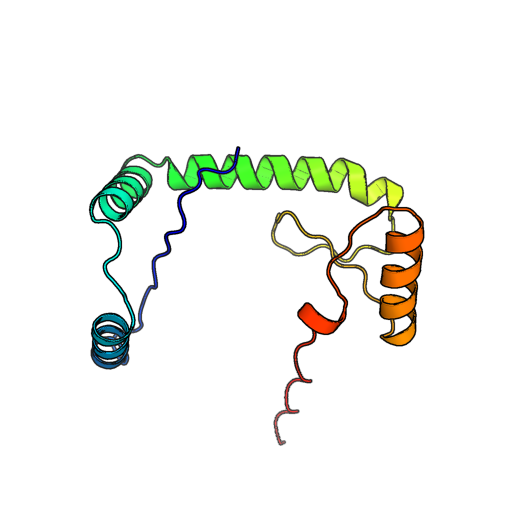518 -7.863 6.579 1.00 92.75 91 GLY A N 1
ATOM 686 C CA . GLY A 1 91 ? -20.438 -7.030 7.361 1.00 92.75 91 GLY A CA 1
ATOM 687 C C . GLY A 1 91 ? -19.729 -6.252 8.473 1.00 92.75 91 GLY A C 1
ATOM 688 O O . GLY A 1 91 ? -20.009 -5.073 8.671 1.00 92.75 91 GLY A O 1
ATOM 689 N N . ASP A 1 92 ? -18.762 -6.881 9.140 1.00 94.81 92 ASP A N 1
ATOM 690 C CA . ASP A 1 92 ? -17.979 -6.246 10.200 1.00 94.81 92 ASP A CA 1
ATOM 691 C C . ASP A 1 92 ? -17.002 -5.212 9.653 1.00 94.81 92 ASP A C 1
ATOM 693 O O . ASP A 1 92 ? -16.861 -4.153 10.251 1.00 94.81 92 ASP A O 1
ATOM 697 N N . ALA A 1 93 ? -16.397 -5.457 8.489 1.00 94.19 93 ALA A N 1
ATOM 698 C CA . ALA A 1 93 ? -15.497 -4.498 7.853 1.00 94.19 93 ALA A CA 1
ATOM 699 C C . ALA A 1 93 ? -16.218 -3.195 7.451 1.00 94.19 93 ALA A C 1
ATOM 701 O O . ALA A 1 93 ? -15.687 -2.106 7.651 1.00 94.19 93 ALA A O 1
ATOM 702 N N . VAL A 1 94 ? -17.448 -3.299 6.931 1.00 94.62 94 VAL A N 1
ATOM 703 C CA . VAL A 1 94 ? -18.282 -2.129 6.584 1.00 94.62 94 VAL A CA 1
ATOM 704 C C . VAL A 1 94 ? -18.701 -1.361 7.839 1.00 94.62 94 VAL A C 1
ATOM 706 O O . VAL A 1 94 ? -18.639 -0.130 7.878 1.00 94.62 94 VAL A O 1
ATOM 709 N N . ARG A 1 95 ? -19.098 -2.080 8.897 1.00 96.38 95 ARG A N 1
ATOM 710 C CA . ARG A 1 95 ? -19.399 -1.459 10.193 1.00 96.38 95 ARG A CA 1
ATOM 711 C C . ARG A 1 95 ? -18.167 -0.771 10.775 1.00 96.38 95 ARG A C 1
ATOM 713 O O . ARG A 1 95 ? -18.276 0.357 11.231 1.00 96.38 95 ARG A O 1
ATOM 720 N N . PHE A 1 96 ? -17.004 -1.413 10.713 1.00 95.62 96 PHE A N 1
ATOM 721 C CA . PHE A 1 96 ? -15.745 -0.867 11.208 1.00 95.62 96 PHE A CA 1
ATOM 722 C C . PHE A 1 96 ? -15.366 0.439 10.504 1.00 95.62 96 PHE A C 1
ATOM 724 O O . PHE A 1 96 ? -15.037 1.405 11.181 1.00 95.62 96 PHE A O 1
ATOM 731 N N . GLU A 1 97 ? -15.466 0.502 9.172 1.00 96.31 97 GLU A N 1
ATOM 732 C CA . GLU A 1 97 ? -15.260 1.746 8.417 1.00 96.31 97 GLU A CA 1
ATOM 733 C C . GLU A 1 97 ? -16.207 2.861 8.884 1.00 96.31 97 GLU A C 1
ATOM 735 O O . GLU A 1 97 ? -15.767 3.985 9.129 1.00 96.31 97 GLU A O 1
ATOM 740 N N . THR A 1 98 ? -17.492 2.539 9.054 1.00 96.94 98 THR A N 1
ATOM 741 C CA . THR A 1 98 ? -18.518 3.501 9.486 1.00 96.94 98 THR A CA 1
ATOM 742 C C . THR A 1 98 ? -18.222 4.051 10.883 1.00 96.94 98 THR A C 1
ATOM 744 O O . THR A 1 98 ? -18.231 5.264 11.090 1.00 96.94 98 THR A O 1
ATOM 747 N N . GLU A 1 99 ? -17.919 3.169 11.837 1.00 97.25 99 GLU A N 1
ATOM 748 C CA . GLU A 1 99 ? -17.596 3.544 13.218 1.00 97.25 99 GLU A CA 1
ATOM 749 C C . GLU A 1 99 ? -16.270 4.311 13.304 1.00 97.25 99 GLU A C 1
ATOM 751 O O . GLU A 1 99 ? -16.173 5.306 14.022 1.00 97.25 99 GLU A O 1
ATOM 756 N N . ALA A 1 100 ? -15.248 3.903 12.545 1.00 96.75 100 ALA A N 1
ATOM 757 C CA . ALA A 1 100 ? -13.975 4.616 12.477 1.00 96.75 100 ALA A CA 1
ATOM 758 C C . ALA A 1 100 ? -14.184 6.052 11.982 1.00 96.75 100 ALA A C 1
ATOM 760 O O . ALA A 1 100 ? -13.724 6.998 12.625 1.00 96.75 100 ALA A O 1
ATOM 761 N N . LEU A 1 101 ? -14.955 6.225 10.905 1.00 97.44 101 LEU A N 1
ATOM 762 C CA . LEU A 1 101 ? -15.260 7.540 10.355 1.00 97.44 101 LEU A CA 1
ATOM 763 C C . LEU A 1 101 ? -16.069 8.400 11.334 1.00 97.44 101 LEU A C 1
ATOM 765 O O . LEU A 1 101 ? -15.780 9.588 11.473 1.00 97.44 101 LEU A O 1
ATOM 769 N N . ALA A 1 102 ? -17.025 7.811 12.061 1.00 97.94 102 ALA A N 1
ATOM 770 C CA . ALA A 1 102 ? -17.771 8.503 13.115 1.00 97.94 102 ALA A CA 1
ATOM 771 C C . ALA A 1 102 ?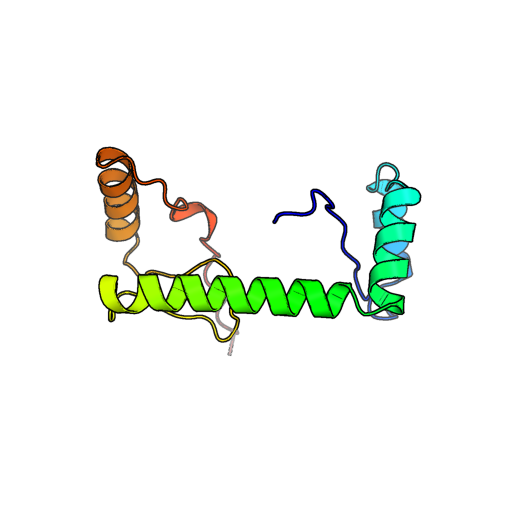 -16.860 9.015 14.250 1.00 97.94 102 ALA A C 1
ATOM 773 O O . ALA A 1 102 ? -17.175 10.017 14.889 1.00 97.94 102 ALA A O 1
ATOM 774 N N . ASN A 1 103 ? -15.704 8.375 14.455 1.00 97.69 103 ASN A N 1
ATOM 775 C CA . ASN A 1 103 ? -14.657 8.794 15.389 1.00 97.69 103 ASN A CA 1
ATOM 776 C C . ASN A 1 103 ? -13.548 9.645 14.730 1.00 97.69 103 ASN A C 1
ATOM 778 O O . ASN A 1 103 ? -12.518 9.908 15.350 1.00 97.69 103 ASN A O 1
ATOM 782 N N . GLY A 1 104 ? -13.730 10.085 13.480 1.00 97.81 104 GLY A N 1
ATOM 783 C CA . GLY A 1 104 ? -12.762 10.913 12.753 1.00 97.81 104 GLY A CA 1
ATOM 784 C C . GLY A 1 104 ? -11.535 10.157 12.229 1.00 97.81 104 GLY A C 1
ATOM 785 O O . GLY A 1 104 ? -10.544 10.781 11.854 1.00 97.81 104 GLY A O 1
ATOM 786 N N . ILE A 1 105 ? -11.582 8.824 12.196 1.00 96.88 105 ILE A N 1
ATOM 787 C CA . ILE A 1 105 ? -10.501 7.960 11.718 1.00 96.88 105 ILE A CA 1
ATOM 788 C C . ILE A 1 105 ? -10.828 7.506 10.296 1.00 96.88 105 ILE A C 1
ATOM 790 O O . ILE A 1 105 ? -11.824 6.828 10.054 1.00 96.88 105 ILE A O 1
ATOM 794 N N . ILE A 1 106 ? -9.960 7.849 9.345 1.00 96.31 106 ILE A N 1
ATOM 795 C CA . ILE A 1 106 ? -10.096 7.403 7.956 1.00 96.31 106 ILE A CA 1
ATOM 796 C C . ILE A 1 106 ? -9.391 6.058 7.798 1.00 96.31 106 ILE A C 1
ATOM 798 O O . ILE A 1 106 ? -8.193 5.939 8.061 1.00 96.31 106 ILE A O 1
ATOM 802 N N . VAL A 1 107 ? -10.128 5.058 7.323 1.00 94.88 107 VAL A N 1
ATOM 803 C CA . VAL A 1 107 ? -9.598 3.737 6.970 1.00 94.88 107 VAL A CA 1
ATOM 804 C C . VAL A 1 107 ? -9.789 3.475 5.480 1.00 94.88 107 VAL A C 1
ATOM 806 O O . VAL A 1 107 ? -10.564 4.151 4.809 1.00 94.88 107 VAL A O 1
ATOM 809 N N . THR A 1 108 ? -9.051 2.507 4.935 1.00 94.25 108 THR A N 1
ATOM 810 C CA . THR A 1 108 ? -9.255 2.098 3.539 1.00 94.25 108 THR A CA 1
ATOM 811 C C . THR A 1 108 ? -10.623 1.426 3.411 1.00 94.25 108 THR A C 1
ATOM 813 O O . THR A 1 108 ? -10.873 0.484 4.168 1.00 94.25 108 THR A O 1
ATOM 816 N N . PRO A 1 109 ? -11.482 1.842 2.460 1.00 92.25 109 PRO A N 1
ATOM 817 C CA . PRO A 1 109 ? -12.774 1.204 2.272 1.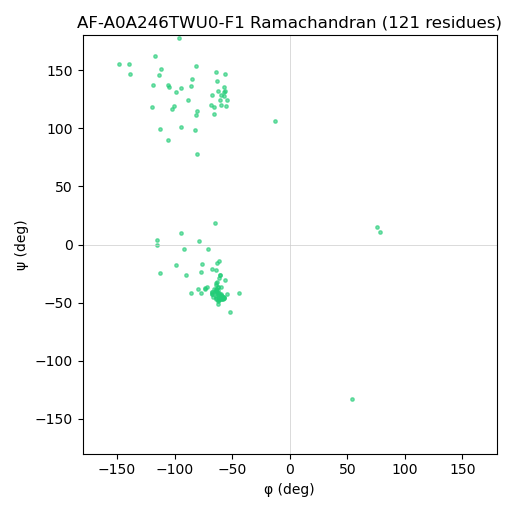00 92.25 109 PRO A CA 1
ATOM 818 C C . PRO A 1 109 ? -12.613 -0.295 2.003 1.00 92.25 109 PRO A C 1
ATOM 820 O O . PRO A 1 109 ? -11.781 -0.680 1.171 1.00 92.25 109 PRO A O 1
ATOM 823 N N . PRO A 1 110 ? -13.415 -1.164 2.639 1.00 89.56 110 PRO A N 1
ATOM 824 C CA . PRO A 1 110 ? -13.249 -2.610 2.543 1.00 89.56 110 PRO A CA 1
ATOM 825 C C . PRO A 1 110 ? -13.482 -3.134 1.124 1.00 89.56 110 PRO A C 1
ATOM 827 O O . PRO A 1 110 ? -12.991 -4.203 0.774 1.00 89.56 110 PRO A O 1
ATOM 830 N N . LEU A 1 111 ? -14.210 -2.389 0.285 1.00 85.31 111 LEU A N 1
ATOM 831 C CA . LEU A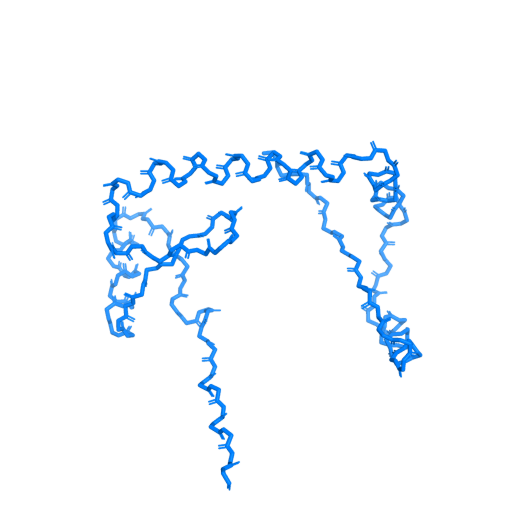 1 111 ? -14.450 -2.759 -1.109 1.00 85.31 111 LEU A CA 1
ATOM 832 C C . LEU A 1 111 ? -13.247 -2.486 -2.026 1.00 85.31 111 LEU A C 1
ATOM 834 O O . LEU A 1 111 ? -13.124 -3.148 -3.052 1.00 85.31 111 LEU A O 1
ATOM 838 N N . SER A 1 112 ? -12.348 -1.568 -1.658 1.00 87.88 112 SER A N 1
ATOM 839 C CA . SER A 1 112 ? -11.205 -1.162 -2.494 1.00 87.88 112 SER A CA 1
ATOM 840 C C . SER A 1 112 ? -10.165 -2.267 -2.684 1.00 87.88 112 SER A C 1
ATOM 842 O O . SER A 1 112 ? -9.369 -2.216 -3.616 1.00 87.88 112 SER A O 1
ATOM 844 N N . THR A 1 113 ? -10.153 -3.259 -1.796 1.00 80.81 113 THR A N 1
ATOM 845 C CA . THR A 1 113 ? -9.174 -4.356 -1.772 1.00 80.81 113 THR A CA 1
ATOM 846 C C . THR A 1 113 ? -9.819 -5.719 -2.032 1.00 80.81 113 THR A C 1
ATOM 848 O O . THR A 1 113 ? -9.142 -6.750 -2.005 1.00 80.81 113 THR A O 1
ATOM 851 N N . LEU A 1 114 ? -11.126 -5.748 -2.326 1.00 79.81 114 LEU A N 1
ATOM 852 C CA . LEU A 1 114 ? -11.824 -6.976 -2.685 1.00 79.81 114 LEU A CA 1
ATOM 853 C C . LEU A 1 114 ? -11.293 -7.518 -4.008 1.00 79.81 114 LEU A C 1
ATOM 855 O O . LEU A 1 114 ? -11.547 -6.975 -5.080 1.00 79.81 114 LEU A O 1
ATOM 859 N N . THR A 1 115 ? -10.620 -8.657 -3.926 1.00 74.25 115 THR A N 1
ATOM 860 C CA . THR A 1 115 ? -10.271 -9.453 -5.100 1.00 74.25 115 THR A CA 1
ATOM 861 C C . THR A 1 115 ? -11.349 -10.525 -5.289 1.00 74.25 115 THR A C 1
ATOM 863 O O . THR A 1 115 ? -11.753 -11.145 -4.297 1.00 74.25 115 THR A O 1
ATOM 866 N N . PRO A 1 116 ? -11.859 -10.762 -6.514 1.00 73.25 116 PRO A N 1
ATOM 867 C CA . PRO A 1 116 ? -12.787 -11.861 -6.755 1.00 73.25 116 PRO A CA 1
ATOM 868 C C . PRO A 1 116 ? -12.161 -13.196 -6.316 1.00 73.25 116 PRO A C 1
ATOM 870 O O . PRO A 1 116 ? -10.941 -13.363 -6.421 1.00 73.25 116 PRO A O 1
ATOM 873 N N . PRO A 1 117 ? -12.962 -14.153 -5.809 1.00 71.56 117 PRO A N 1
ATOM 874 C CA . PRO A 1 117 ? -12.437 -15.436 -5.366 1.00 71.56 117 PRO A CA 1
ATOM 875 C C . PRO A 1 117 ? -11.680 -16.106 -6.512 1.00 71.56 117 PRO A C 1
ATOM 877 O O . PRO A 1 117 ? -12.173 -16.175 -7.640 1.00 71.56 117 PRO A O 1
ATOM 880 N N . ARG A 1 118 ? -10.469 -16.596 -6.221 1.00 67.56 118 ARG A N 1
ATOM 881 C CA . ARG A 1 118 ? -9.653 -17.301 -7.213 1.00 67.56 118 ARG A CA 1
ATOM 882 C C . ARG A 1 118 ? -10.467 -18.487 -7.750 1.00 67.56 118 ARG A C 1
ATOM 884 O O . ARG A 1 118 ? -10.962 -19.268 -6.932 1.00 67.56 118 ARG A O 1
ATOM 891 N N . PRO A 1 119 ? -10.619 -18.651 -9.077 1.00 63.25 119 PRO A N 1
ATOM 892 C CA . PRO A 1 119 ? -11.315 -19.808 -9.620 1.00 63.25 119 PRO A CA 1
ATOM 893 C C . PRO A 1 119 ? -10.627 -21.078 -9.112 1.00 63.25 119 PRO A C 1
ATOM 895 O O . PRO A 1 119 ? -9.396 -21.187 -9.135 1.00 63.25 119 PRO A O 1
ATOM 898 N N . ARG A 1 120 ? -11.425 -22.019 -8.598 1.00 58.41 120 ARG A N 1
ATOM 899 C CA . ARG A 1 120 ? -10.935 -23.336 -8.182 1.00 58.41 120 ARG A CA 1
ATOM 900 C C . ARG A 1 120 ? -10.316 -23.980 -9.423 1.00 58.41 120 ARG A C 1
ATOM 902 O O . ARG A 1 120 ? -10.959 -23.978 -10.472 1.00 58.41 120 ARG A O 1
ATOM 909 N N . LYS A 1 121 ? -9.074 -24.472 -9.334 1.00 49.16 121 LYS A N 1
ATOM 910 C CA . LYS A 1 121 ? -8.503 -25.276 -10.424 1.00 49.16 121 LYS A CA 1
ATOM 911 C C . LYS A 1 121 ? -9.487 -26.420 -10.685 1.00 49.16 121 LYS A C 1
ATOM 913 O O . LYS A 1 121 ? -9.868 -27.091 -9.730 1.00 49.16 121 LYS A O 1
ATOM 918 N N . ALA A 1 122 ? -9.950 -26.558 -11.925 1.00 55.03 122 ALA A N 1
ATOM 919 C CA . ALA A 1 122 ? -10.701 -27.736 -12.331 1.00 55.03 122 ALA A CA 1
ATOM 920 C C . ALA A 1 122 ? -9.781 -28.950 -12.136 1.00 55.03 122 ALA A C 1
ATOM 922 O O . ALA A 1 122 ? -8.636 -28.911 -12.595 1.00 55.03 122 ALA A O 1
ATOM 923 N N . GLU A 1 123 ? -10.252 -29.930 -11.367 1.00 45.41 123 GLU A N 1
ATOM 924 C CA . GLU A 1 123 ? -9.653 -31.268 -11.278 1.00 45.41 123 GLU A CA 1
ATOM 925 C C . GLU A 1 123 ? -9.865 -32.036 -12.585 1.00 45.41 123 GLU A C 1
ATOM 927 O O . GLU A 1 123 ? -10.930 -31.835 -13.219 1.00 45.41 123 GLU A O 1
#

Secondary structure (DSSP, 8-state):
-------------GGGHHHHHHHHHHH-----HHHHHHHHHHHHTTHHHHHHHHHHHHHHHHHHHHHHHHGGGPBPPSS--S--B----HHHHHHHHHHHHHTT-----TTTT-PPPPPPPP-

Sequence (123 aa):
MNPALRIGELIVPNAHHTAVENVLASTALMISPFTCAVLEQWLLDGMAETINKAVQQEALRGYALACPALGSAILLSDYSGYHVWLPMQRGDAVRFETEALANGIIVTPPLSTLTPPRPRKAE

Mean predicted aligned error: 7.26 Å

Foldseek 3Di:
DDPPQDDDDDDDDPVCVVVVVVVCVVPDPDDPVVSVVVVVVCVVVVVVVVVVVVQLVVLVVLCVVVCVVCPPQWDDDPGSHVDTDGDDDPVVQQVVCVVCVVVVHHDDRPVVPDDPPDPDPDD

pLDDT: mean 86.81, std 11.84, range [40.75, 97.94]

Radius of gyration: 20.03 Å; Cα contacts (8 Å, |Δi|>4): 49; chains: 1; bounding box: 45×46×50 Å

Solvent-accessible surface area (backbone atoms only — not comparable to full-atom values): 7880 Å² total; per-residue (Å²): 136,79,75,89,73,87,81,87,86,80,90,70,60,81,96,43,43,72,63,50,51,55,48,45,73,74,67,57,76,78,76,55,68,67,60,52,52,51,51,52,48,25,63,74,73,47,46,50,60,50,52,50,51,52,50,33,54,51,20,49,54,52,45,68,60,44,46,79,76,51,49,87,53,55,47,82,65,101,59,63,51,91,70,79,42,66,85,62,57,72,72,55,40,54,50,47,48,53,53,34,46,76,71,74,40,89,68,81,62,68,72,82,74,65,70,79,81,77,78,74,78,83,129